Protein AF-A0A485P4Q9-F1 (afdb_monomer_lite)

Radius of gyration: 21.76 Å; chains: 1; bounding box: 44×32×60 Å

InterPro domains:
  IPR013783 Immunoglobulin-like fold [G3DSA:2.60.40.10] (11-55)
  IPR036179 Immunoglobulin-like domain superfamily [SSF48726] (20-55)

Sequence (55 aa):
MAWSPLLLTLLAHCTGSWAQSVLTQPSSVSAALGQRVTISCTGSSSNIGGGYYMY

Organism: Lynx pardinus (NCBI:txid191816)

pLDDT: mean 77.68, std 14.99, range [44.56, 96.44]

Structure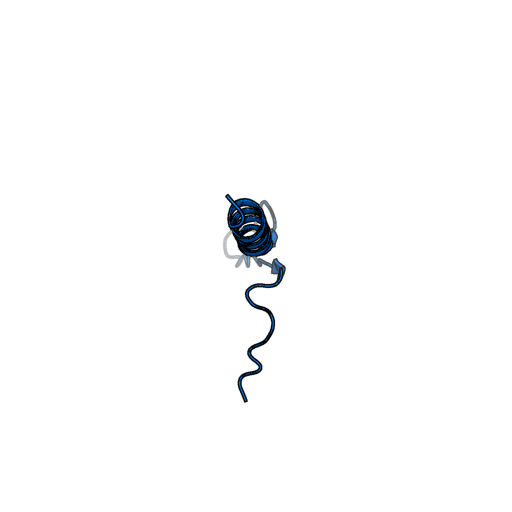 (mmCIF, N/CA/C/O backbone):
data_AF-A0A485P4Q9-F1
#
_entry.id   AF-A0A485P4Q9-F1
#
loop_
_atom_site.group_PDB
_atom_site.id
_atom_site.type_symbol
_atom_site.label_atom_id
_atom_site.label_alt_id
_atom_site.label_comp_id
_atom_site.label_asym_id
_atom_site.label_entity_id
_atom_site.label_seq_id
_atom_site.pdbx_PDB_ins_code
_atom_site.Cartn_x
_atom_site.Cartn_y
_atom_site.Cartn_z
_atom_site.occupancy
_atom_site.B_iso_or_equiv
_atom_site.auth_seq_id
_atom_site.auth_comp_id
_atom_site.auth_asym_id
_atom_site.auth_atom_id
_atom_site.pdbx_PDB_model_num
ATOM 1 N N . MET A 1 1 ? 28.516 12.957 -36.490 1.00 56.4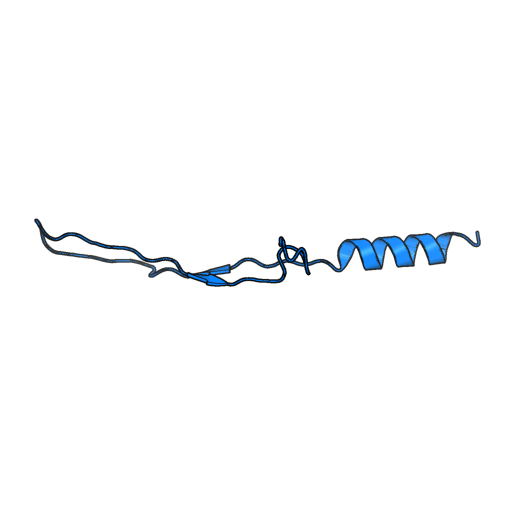4 1 MET A N 1
ATOM 2 C CA . MET 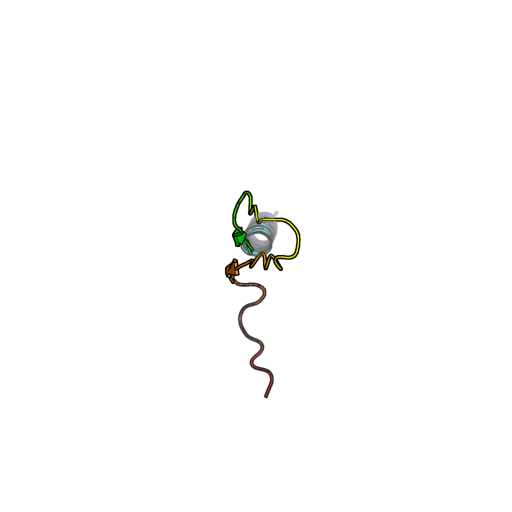A 1 1 ? 28.380 12.496 -35.091 1.00 56.44 1 MET A CA 1
ATOM 3 C C . MET A 1 1 ? 27.611 11.174 -35.093 1.00 56.44 1 MET A C 1
ATOM 5 O O . MET A 1 1 ? 26.392 11.189 -35.108 1.00 56.44 1 MET A O 1
ATOM 9 N N . ALA A 1 2 ? 28.298 10.030 -35.171 1.00 75.25 2 ALA A N 1
ATOM 10 C CA . ALA A 1 2 ? 27.646 8.710 -35.260 1.00 75.25 2 ALA A CA 1
ATOM 11 C C . ALA A 1 2 ? 27.168 8.163 -33.896 1.00 75.25 2 ALA A C 1
ATOM 13 O O . ALA A 1 2 ? 26.474 7.156 -33.838 1.00 75.25 2 ALA A O 1
ATOM 14 N N . TRP A 1 3 ? 27.523 8.838 -32.796 1.00 78.25 3 TRP A N 1
ATOM 15 C CA . TRP A 1 3 ? 27.213 8.402 -31.430 1.00 78.25 3 TRP A CA 1
ATOM 16 C C . TRP A 1 3 ? 25.854 8.909 -30.920 1.00 78.25 3 TRP A C 1
ATOM 18 O O . TRP A 1 3 ? 25.262 8.323 -30.020 1.00 78.25 3 TRP A O 1
ATOM 28 N N . SER A 1 4 ? 25.309 9.969 -31.521 1.00 85.25 4 SER A N 1
ATOM 29 C CA . SER A 1 4 ? 23.999 10.512 -31.149 1.00 85.25 4 SER A CA 1
ATOM 30 C C . SER A 1 4 ? 22.876 9.459 -31.090 1.00 85.25 4 SER A C 1
ATOM 32 O O . SER A 1 4 ? 22.182 9.434 -30.076 1.00 85.25 4 SER A O 1
ATOM 34 N N . PRO A 1 5 ? 22.702 8.547 -32.072 1.00 87.38 5 PRO A N 1
ATOM 35 C CA . PRO A 1 5 ? 21.658 7.524 -31.982 1.00 87.38 5 PRO A CA 1
ATOM 36 C C . PRO A 1 5 ? 21.881 6.530 -30.833 1.00 87.38 5 PRO A C 1
ATOM 38 O O . PRO A 1 5 ? 20.928 6.201 -30.139 1.00 87.38 5 PRO A O 1
ATOM 41 N N . LEU A 1 6 ? 23.124 6.107 -30.573 1.00 86.12 6 LEU A N 1
ATOM 42 C CA . LEU A 1 6 ? 23.453 5.176 -29.483 1.00 86.12 6 LEU A CA 1
ATOM 43 C C . LEU A 1 6 ? 23.184 5.787 -28.098 1.00 86.12 6 LEU A C 1
ATOM 45 O O . LEU A 1 6 ? 22.636 5.120 -27.219 1.00 86.12 6 LEU A O 1
ATOM 49 N N . LEU A 1 7 ? 23.523 7.067 -27.914 1.00 85.62 7 LEU A N 1
ATOM 50 C CA . LEU A 1 7 ? 23.196 7.799 -26.689 1.00 85.62 7 LEU A CA 1
ATOM 51 C C . LEU A 1 7 ? 21.679 7.899 -26.510 1.00 85.62 7 LEU A C 1
ATOM 53 O O . LEU A 1 7 ? 21.176 7.551 -25.449 1.00 85.62 7 LEU A O 1
ATOM 57 N N . LEU A 1 8 ? 20.938 8.286 -27.550 1.00 83.62 8 LEU A N 1
ATOM 58 C CA . LEU A 1 8 ? 19.475 8.379 -27.488 1.00 83.62 8 LEU A CA 1
ATOM 59 C C . LEU A 1 8 ? 18.821 7.033 -27.157 1.00 83.62 8 LEU A C 1
ATOM 61 O O . LEU A 1 8 ? 17.918 6.987 -26.322 1.00 83.62 8 LEU A O 1
ATOM 65 N N . THR A 1 9 ? 19.305 5.933 -27.745 1.00 83.69 9 THR A N 1
ATOM 66 C CA . THR A 1 9 ? 18.826 4.598 -27.379 1.00 83.69 9 THR A CA 1
ATOM 67 C C . THR A 1 9 ? 19.135 4.275 -25.924 1.00 83.69 9 THR A C 1
ATOM 69 O O . THR A 1 9 ? 18.239 3.825 -25.220 1.00 83.69 9 THR A O 1
ATOM 72 N N . LEU A 1 10 ? 20.344 4.557 -25.430 1.00 81.19 10 LEU A N 1
ATOM 73 C CA . LEU A 1 10 ? 20.696 4.291 -24.036 1.00 81.19 10 LEU A CA 1
ATOM 74 C C . LEU A 1 10 ? 19.811 5.093 -23.072 1.00 81.19 10 LEU A C 1
ATOM 76 O O . LEU A 1 10 ? 19.269 4.512 -22.138 1.00 81.19 10 LEU A O 1
ATOM 80 N N . LEU A 1 11 ? 19.592 6.388 -23.327 1.00 81.19 11 LEU A N 1
ATOM 81 C CA . LEU A 1 11 ? 18.692 7.208 -22.510 1.00 81.19 11 LEU A CA 1
ATOM 82 C C . LEU A 1 11 ? 17.262 6.646 -22.506 1.00 81.19 11 LEU A C 1
ATOM 84 O O . LEU A 1 11 ? 16.680 6.500 -21.435 1.00 81.19 11 LEU A O 1
ATOM 88 N N . ALA A 1 12 ? 16.722 6.257 -23.665 1.00 79.06 12 ALA A N 1
ATOM 89 C CA . ALA A 1 12 ? 15.380 5.678 -23.755 1.00 79.06 12 ALA A CA 1
ATOM 90 C C . ALA A 1 12 ? 15.243 4.353 -22.979 1.00 79.06 12 ALA A C 1
ATOM 92 O O . ALA A 1 12 ? 14.223 4.123 -22.331 1.00 79.06 12 ALA A O 1
ATOM 93 N N . HIS A 1 13 ? 16.275 3.501 -22.992 1.00 71.62 13 HIS A N 1
ATOM 94 C CA . HIS A 1 13 ? 16.277 2.240 -22.241 1.00 71.62 13 HIS A CA 1
ATOM 95 C C . HIS A 1 13 ? 16.479 2.464 -20.734 1.00 71.62 13 HIS A C 1
ATOM 97 O O . HIS A 1 13 ? 15.843 1.788 -19.927 1.00 71.62 13 HIS A O 1
ATOM 103 N N . CYS A 1 14 ? 17.296 3.446 -20.337 1.00 68.75 14 CYS A N 1
ATOM 104 C CA . CYS A 1 14 ? 17.494 3.815 -18.932 1.00 68.75 14 CYS A CA 1
ATOM 105 C C . CYS A 1 14 ? 16.240 4.451 -18.304 1.00 68.75 14 CYS A C 1
ATOM 107 O O . CYS A 1 14 ? 16.020 4.310 -17.104 1.00 68.75 14 CYS A O 1
ATOM 109 N N . THR A 1 15 ? 15.396 5.123 -19.094 1.00 66.56 15 THR A N 1
ATOM 110 C CA . THR A 1 15 ? 14.119 5.700 -18.628 1.00 66.56 15 THR A CA 1
ATOM 111 C C . THR A 1 15 ? 12.961 4.684 -18.632 1.00 66.56 15 THR A C 1
ATOM 113 O O . THR A 1 15 ? 11.902 4.957 -18.075 1.00 66.56 15 THR A O 1
ATOM 116 N N . GLY A 1 16 ? 13.150 3.485 -19.197 1.00 63.00 16 GLY A N 1
ATOM 117 C CA . GLY A 1 16 ? 12.101 2.471 -19.381 1.00 63.00 16 GLY A CA 1
ATOM 118 C C . GLY A 1 16 ? 11.711 1.639 -18.150 1.00 63.00 16 GLY A C 1
ATOM 119 O O . GLY A 1 16 ? 10.873 0.749 -18.273 1.00 63.00 16 GLY A O 1
ATOM 120 N N . SER A 1 17 ? 12.279 1.892 -16.968 1.00 64.00 17 SER A N 1
ATOM 121 C CA . SER A 1 17 ? 11.964 1.132 -15.744 1.00 64.00 17 SER A CA 1
ATOM 122 C C . SER A 1 17 ? 11.085 1.942 -14.792 1.00 64.00 17 SER A C 1
ATOM 124 O O . SER A 1 17 ? 11.534 2.429 -13.757 1.00 64.00 17 SER A O 1
ATOM 126 N N . TRP A 1 18 ? 9.813 2.107 -15.154 1.00 62.31 18 TRP A N 1
ATOM 127 C CA . TRP A 1 18 ? 8.806 2.682 -14.263 1.00 62.31 18 TRP A CA 1
ATOM 128 C C . TRP A 1 18 ? 8.271 1.596 -13.306 1.00 62.31 18 TRP A C 1
ATOM 130 O O . TRP A 1 18 ? 7.415 0.782 -13.645 1.00 62.31 18 TRP A O 1
ATOM 140 N N . ALA A 1 19 ? 8.807 1.532 -12.088 1.00 66.81 19 ALA A N 1
ATOM 141 C CA . ALA A 1 19 ? 8.269 0.668 -11.038 1.00 66.81 19 ALA A CA 1
ATOM 142 C C . ALA A 1 19 ? 7.258 1.468 -10.198 1.00 66.81 19 ALA A C 1
ATOM 144 O O . ALA A 1 19 ? 7.640 2.240 -9.321 1.00 66.81 19 ALA A O 1
ATOM 145 N N . GLN A 1 20 ? 5.958 1.336 -10.483 1.00 68.00 20 GLN A N 1
ATOM 146 C CA . GLN A 1 20 ? 4.906 2.058 -9.751 1.00 68.00 20 GLN A CA 1
ATOM 147 C C . GLN A 1 20 ? 4.373 1.241 -8.561 1.00 68.00 20 GLN A C 1
ATOM 149 O O . GLN A 1 20 ? 3.365 0.547 -8.685 1.00 68.00 20 GLN A O 1
ATOM 154 N N . SER A 1 21 ? 5.006 1.320 -7.393 1.00 68.75 21 SER A N 1
ATOM 155 C CA . SER A 1 21 ? 4.442 0.700 -6.183 1.00 68.75 21 SER A CA 1
ATOM 156 C C . SER A 1 21 ? 3.229 1.495 -5.687 1.00 68.75 21 SER A C 1
ATOM 158 O O . SER A 1 21 ? 3.355 2.679 -5.380 1.00 68.75 21 SER A O 1
ATOM 160 N N . VAL A 1 22 ? 2.053 0.866 -5.618 1.00 81.94 22 VAL A N 1
ATOM 161 C CA . VAL A 1 22 ? 0.825 1.477 -5.082 1.00 81.94 22 VAL A CA 1
ATOM 162 C C . VAL A 1 22 ? 0.482 0.803 -3.763 1.00 81.94 22 VAL A C 1
ATOM 164 O O . VAL A 1 22 ? 0.420 -0.422 -3.688 1.00 81.94 22 VAL A O 1
ATOM 167 N N . LEU A 1 23 ? 0.230 1.596 -2.721 1.00 84.12 23 LEU A N 1
ATOM 168 C CA . LEU A 1 23 ? -0.371 1.115 -1.478 1.00 84.12 23 LEU A CA 1
ATOM 169 C C . LEU A 1 23 ? -1.842 1.524 -1.435 1.00 84.12 23 L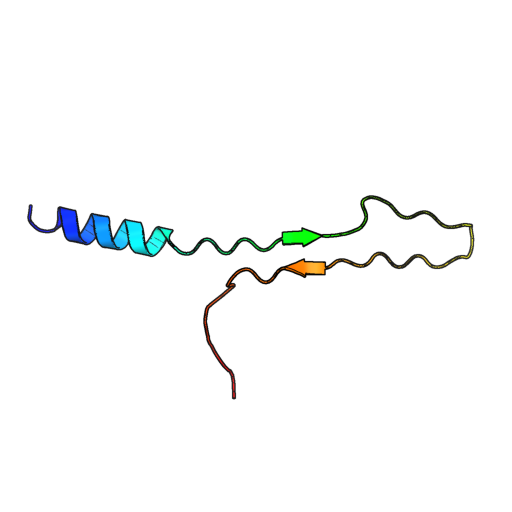EU A C 1
ATOM 171 O O . LEU A 1 23 ? -2.170 2.696 -1.597 1.00 84.12 23 LEU A O 1
ATOM 175 N N . THR A 1 24 ? -2.717 0.557 -1.174 1.00 89.12 24 THR A N 1
ATOM 176 C CA . THR A 1 24 ? -4.150 0.784 -0.967 1.00 89.12 24 THR A CA 1
ATOM 177 C C . THR A 1 24 ? -4.499 0.492 0.486 1.00 89.12 24 THR A C 1
ATOM 179 O O . THR A 1 24 ? -4.102 -0.539 1.030 1.00 89.12 24 THR A O 1
ATOM 182 N N . GLN A 1 25 ? -5.226 1.398 1.130 1.00 92.06 25 GLN A N 1
ATOM 183 C CA . GLN A 1 25 ? -5.665 1.275 2.520 1.00 92.06 25 GLN A CA 1
ATOM 184 C C . GLN A 1 25 ? -7.035 1.961 2.681 1.00 92.06 25 GLN A C 1
ATOM 186 O O . GLN A 1 25 ? -7.330 2.874 1.904 1.00 92.06 25 GLN A O 1
ATOM 191 N N . PRO A 1 26 ? -7.890 1.562 3.649 1.00 93.56 26 PRO A N 1
ATOM 192 C CA . PRO A 1 26 ? -9.127 2.284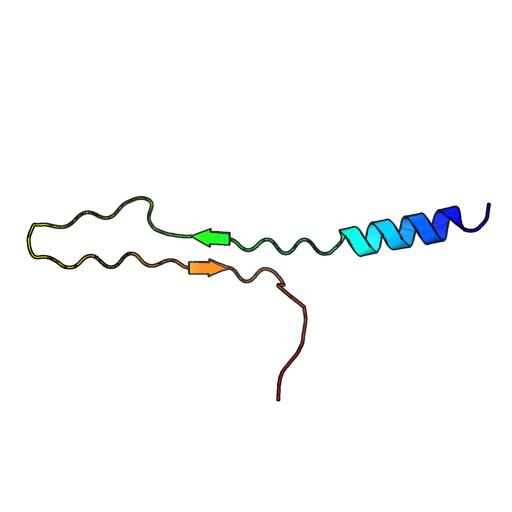 3.921 1.00 93.56 26 PRO A CA 1
ATOM 193 C C . PRO A 1 26 ? -8.842 3.741 4.292 1.00 93.56 26 PRO A C 1
ATOM 195 O O . PRO A 1 26 ? -7.948 4.016 5.090 1.00 93.56 26 PRO A O 1
ATOM 198 N N . SER A 1 27 ? -9.627 4.670 3.750 1.00 91.38 27 SER A N 1
ATOM 199 C CA . SER A 1 27 ? -9.479 6.112 3.997 1.00 91.38 27 SER A CA 1
ATOM 200 C C . SER A 1 27 ? -9.763 6.514 5.446 1.00 91.38 27 SER A C 1
ATOM 202 O O . SER A 1 27 ? -9.281 7.543 5.912 1.00 91.38 27 SER A O 1
ATOM 204 N N . SER A 1 28 ? -10.562 5.724 6.161 1.00 93.44 28 SER A N 1
ATOM 205 C CA . SER A 1 28 ? -10.858 5.919 7.576 1.00 93.44 28 SER A CA 1
ATOM 206 C C . SER A 1 28 ? -11.421 4.640 8.188 1.00 93.44 28 SER A C 1
ATOM 208 O O . SER A 1 28 ? -12.065 3.835 7.515 1.00 93.44 28 SER A O 1
ATOM 210 N N . VAL A 1 29 ? -11.178 4.458 9.486 1.00 92.88 29 VAL A N 1
ATOM 211 C CA . VAL A 1 29 ? -11.788 3.397 10.293 1.00 92.88 29 VAL A CA 1
ATOM 212 C C . VAL A 1 29 ? -12.161 4.005 11.642 1.00 92.88 29 VAL A C 1
ATOM 214 O O . VAL A 1 29 ? -11.377 4.757 12.215 1.00 92.88 29 VAL A O 1
ATOM 217 N N . SER A 1 30 ? -13.357 3.706 12.143 1.00 93.25 30 SER A N 1
ATOM 218 C CA . SER A 1 30 ? -13.840 4.173 13.446 1.00 93.25 30 SER A CA 1
ATOM 219 C C . SER A 1 30 ? -14.311 2.985 14.272 1.00 93.25 30 SER A C 1
ATOM 221 O O . SER A 1 30 ? -14.872 2.034 13.726 1.00 93.25 30 SER A O 1
ATOM 223 N N . ALA A 1 31 ? -14.078 3.033 15.581 1.00 94.19 31 ALA A N 1
ATOM 224 C CA . ALA A 1 31 ? -14.591 2.048 16.522 1.00 94.19 31 ALA A CA 1
ATOM 225 C C . ALA A 1 31 ? -14.912 2.689 17.874 1.00 94.19 31 ALA A C 1
ATOM 227 O O . ALA A 1 31 ? -14.414 3.762 18.214 1.00 94.19 31 ALA A O 1
ATOM 228 N N . ALA A 1 32 ? -15.761 2.007 18.641 1.00 96.44 32 ALA A N 1
ATOM 229 C CA . ALA A 1 32 ? -16.168 2.435 19.971 1.00 96.44 32 ALA A CA 1
ATOM 230 C C . ALA A 1 32 ? -15.018 2.361 20.991 1.00 96.44 32 ALA A C 1
ATOM 232 O O . ALA A 1 32 ? -14.032 1.641 20.812 1.00 96.44 32 ALA A O 1
ATOM 233 N N . LEU A 1 33 ? -15.174 3.088 22.100 1.00 93.19 33 LEU A N 1
ATOM 234 C CA . LEU A 1 33 ? -14.197 3.114 23.186 1.00 93.19 33 LEU A CA 1
ATOM 235 C C . LEU A 1 33 ? -13.938 1.694 23.725 1.00 93.19 33 LEU A C 1
ATOM 237 O O . LEU A 1 33 ? -14.875 0.945 23.996 1.00 93.19 33 LEU A O 1
ATOM 241 N N . GLY A 1 34 ? -12.665 1.324 23.876 1.00 96.00 34 GLY A N 1
ATOM 242 C CA . GLY A 1 34 ? -12.251 -0.007 24.340 1.00 96.00 34 GLY A CA 1
ATOM 243 C C . GLY A 1 34 ? -12.150 -1.077 23.245 1.00 96.00 34 GLY A C 1
ATOM 244 O O . GLY A 1 34 ? -11.698 -2.184 23.528 1.00 96.00 34 GLY A O 1
ATOM 245 N N . GLN A 1 35 ? -12.517 -0.766 21.998 1.00 95.69 35 GLN A N 1
ATOM 246 C CA . GLN A 1 35 ? -12.310 -1.659 20.856 1.00 95.69 35 GLN A CA 1
ATOM 247 C C . GLN A 1 35 ? -10.932 -1.440 20.218 1.00 95.69 35 GLN A C 1
ATOM 249 O O . GLN A 1 35 ? -10.415 -0.324 20.167 1.00 95.69 35 GLN A O 1
ATOM 254 N N . ARG A 1 36 ? -10.339 -2.517 19.692 1.00 94.94 36 ARG A N 1
ATOM 255 C CA . ARG A 1 36 ? -9.104 -2.452 18.901 1.00 94.94 36 ARG A CA 1
ATOM 256 C C . ARG A 1 36 ? -9.456 -2.266 17.429 1.00 94.94 36 ARG A C 1
ATOM 258 O O . ARG A 1 36 ? -10.216 -3.051 16.874 1.00 94.94 36 ARG A O 1
ATOM 265 N N . VAL A 1 37 ? -8.836 -1.278 16.793 1.00 94.44 37 VAL A N 1
ATOM 266 C CA . VAL A 1 37 ? -8.909 -1.085 15.342 1.00 94.44 37 VAL A CA 1
ATOM 267 C C . VAL A 1 37 ? -7.638 -1.615 14.695 1.00 94.44 37 VAL A C 1
ATOM 269 O O . VAL A 1 37 ? -6.535 -1.331 15.160 1.00 94.44 37 VAL A O 1
ATOM 272 N N . THR A 1 38 ? -7.790 -2.358 13.602 1.00 94.50 38 THR A N 1
ATOM 273 C CA . THR A 1 38 ? -6.680 -2.783 12.746 1.00 94.50 38 THR A CA 1
ATOM 274 C C . THR A 1 38 ? -6.866 -2.167 11.371 1.00 94.50 38 THR A C 1
ATOM 276 O O . THR A 1 38 ? -7.836 -2.463 10.679 1.00 94.50 38 THR A O 1
ATOM 279 N N . ILE A 1 39 ? -5.930 -1.308 10.970 1.00 93.38 39 ILE A N 1
ATOM 280 C CA . ILE A 1 39 ? -5.932 -0.697 9.642 1.00 93.38 39 ILE A CA 1
ATOM 281 C C . ILE A 1 39 ? -4.935 -1.473 8.783 1.00 93.38 39 ILE A C 1
ATOM 283 O O . ILE A 1 39 ? -3.742 -1.493 9.074 1.00 93.38 39 ILE A O 1
ATOM 287 N N . SER A 1 40 ? -5.431 -2.136 7.741 1.00 92.06 40 SER A N 1
ATOM 288 C CA . SER A 1 40 ? -4.613 -2.967 6.846 1.00 92.06 40 SER A CA 1
ATOM 289 C C . SER A 1 40 ? -4.254 -2.198 5.588 1.00 92.06 40 SER A C 1
ATOM 291 O O . SER A 1 40 ? -5.091 -1.460 5.080 1.00 92.06 40 SER A O 1
ATOM 293 N N . CYS A 1 41 ? -3.041 -2.363 5.078 1.00 88.56 41 CYS A N 1
ATOM 294 C CA . CYS A 1 41 ? -2.622 -1.820 3.792 1.00 88.56 41 CYS A CA 1
ATOM 295 C C . CYS A 1 41 ? -2.206 -2.962 2.864 1.00 88.56 41 CYS A C 1
ATOM 297 O O . CYS A 1 41 ? -1.627 -3.960 3.296 1.00 88.56 41 CYS A O 1
ATOM 299 N N . THR A 1 42 ? -2.512 -2.818 1.581 1.00 87.44 42 THR A N 1
ATOM 300 C CA . THR A 1 42 ? -2.125 -3.770 0.542 1.00 87.44 42 THR A CA 1
ATOM 301 C C . THR A 1 42 ? -1.215 -3.058 -0.442 1.00 87.44 42 THR A C 1
ATOM 303 O O . THR A 1 42 ? -1.613 -2.066 -1.048 1.00 87.44 42 THR A O 1
ATOM 306 N N . GLY A 1 43 ? 0.014 -3.551 -0.582 1.00 83.06 43 GLY A N 1
ATOM 307 C CA . GLY A 1 43 ? 0.936 -3.099 -1.619 1.00 83.06 43 GLY A CA 1
ATOM 308 C C . GLY A 1 43 ? 0.728 -3.883 -2.914 1.00 83.06 43 GLY A C 1
ATOM 309 O O . GLY A 1 43 ? 0.605 -5.107 -2.880 1.00 83.06 43 GLY A O 1
ATOM 310 N N . SER A 1 44 ? 0.715 -3.200 -4.056 1.00 75.38 44 SER A N 1
ATOM 311 C CA . SER A 1 44 ? 0.809 -3.826 -5.375 1.00 75.38 44 SER A CA 1
ATOM 312 C C . SER A 1 44 ? 2.276 -3.918 -5.799 1.00 75.38 44 SER A C 1
ATOM 314 O O . SER A 1 44 ? 2.977 -2.904 -5.835 1.00 75.38 44 SER A O 1
ATOM 316 N N . SER A 1 45 ? 2.741 -5.113 -6.164 1.00 70.19 45 SER A N 1
ATOM 317 C CA . SER A 1 45 ? 4.077 -5.282 -6.738 1.00 70.19 45 SER A CA 1
ATOM 318 C C . SER A 1 45 ? 4.076 -4.807 -8.191 1.00 70.19 45 SER A C 1
ATOM 320 O O . SER A 1 45 ? 3.531 -5.480 -9.064 1.00 70.19 45 SER A O 1
ATOM 322 N N . SER A 1 46 ? 4.691 -3.658 -8.459 1.00 66.62 46 SER A N 1
ATOM 323 C CA . SER A 1 46 ? 5.010 -3.235 -9.824 1.00 66.62 46 SER A CA 1
ATOM 324 C C . SER A 1 46 ? 6.501 -3.382 -10.017 1.00 66.62 46 SER A C 1
ATOM 326 O O . SER A 1 46 ? 7.241 -2.514 -9.570 1.00 66.62 46 SER A O 1
ATOM 328 N N . ASN A 1 47 ? 6.906 -4.506 -10.618 1.00 61.88 47 ASN A N 1
ATOM 329 C CA . ASN A 1 47 ? 8.264 -4.838 -11.067 1.00 61.88 47 ASN A CA 1
ATOM 330 C C . ASN A 1 47 ? 9.373 -4.030 -10.355 1.00 61.88 47 ASN A C 1
ATOM 332 O O . ASN A 1 47 ? 10.089 -3.241 -10.970 1.00 61.88 47 ASN A O 1
ATOM 336 N N . ILE A 1 48 ? 9.479 -4.194 -9.031 1.00 59.56 48 ILE A N 1
ATOM 337 C CA . ILE A 1 48 ? 10.602 -3.671 -8.250 1.00 59.56 48 ILE A CA 1
ATOM 338 C C . ILE A 1 48 ? 11.734 -4.681 -8.441 1.00 59.56 48 ILE A C 1
ATOM 340 O O . ILE A 1 48 ? 11.969 -5.535 -7.595 1.00 59.56 48 ILE A O 1
ATOM 344 N N . GLY A 1 49 ? 12.360 -4.647 -9.617 1.00 56.62 49 GLY A N 1
ATOM 345 C CA . GLY A 1 49 ? 13.445 -5.549 -9.988 1.00 56.62 49 GLY A CA 1
ATOM 346 C C . GLY A 1 49 ? 12.956 -6.908 -10.484 1.00 56.62 49 GLY A C 1
ATOM 347 O O . GLY A 1 49 ? 12.668 -7.821 -9.712 1.00 56.62 49 GLY A O 1
ATOM 348 N N . GLY A 1 50 ? 12.924 -7.068 -11.804 1.00 54.06 50 GLY A N 1
ATOM 349 C CA . GLY A 1 50 ? 12.822 -8.376 -12.427 1.00 54.06 50 GLY A CA 1
ATOM 350 C C . GLY A 1 50 ? 13.983 -9.259 -11.974 1.00 54.06 50 GLY A C 1
ATOM 351 O O . GLY A 1 50 ? 15.132 -8.980 -12.294 1.00 54.06 50 GLY A O 1
ATOM 352 N N . GLY A 1 51 ? 13.650 -10.325 -11.247 1.00 57.66 51 GLY A N 1
ATOM 353 C CA . G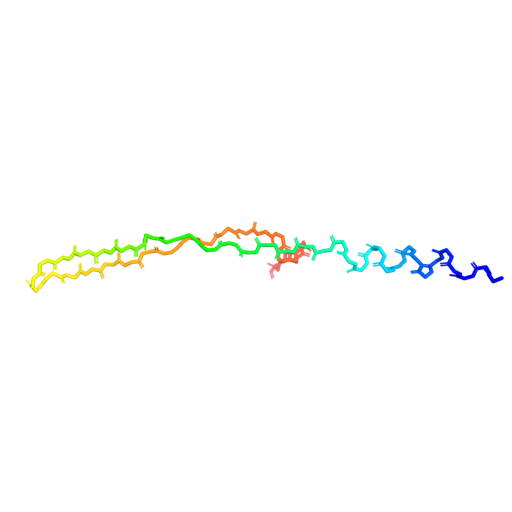LY A 1 51 ? 14.440 -11.546 -11.144 1.00 57.66 51 GLY A CA 1
ATOM 354 C C . GLY A 1 51 ? 15.800 -11.430 -10.460 1.00 57.66 51 GLY A C 1
ATOM 355 O O . GLY A 1 51 ? 16.826 -11.496 -11.124 1.00 57.66 51 GLY A O 1
ATOM 356 N N . TYR A 1 52 ? 15.810 -11.479 -9.131 1.00 51.56 52 TYR A N 1
ATOM 357 C CA . TYR A 1 52 ? 16.793 -12.320 -8.451 1.00 51.56 52 TYR A CA 1
ATOM 358 C C . TYR A 1 52 ? 16.026 -13.315 -7.592 1.00 51.56 52 TYR A C 1
ATOM 360 O O . TYR A 1 52 ? 15.619 -13.032 -6.468 1.00 51.56 52 TYR A O 1
ATOM 368 N N . TYR A 1 53 ? 15.775 -14.479 -8.185 1.00 47.72 53 TYR A N 1
ATOM 369 C CA . TYR A 1 53 ? 15.450 -15.697 -7.460 1.00 47.72 53 TYR A CA 1
ATOM 370 C C . TYR A 1 53 ? 16.654 -15.975 -6.555 1.00 47.72 53 TYR A C 1
ATOM 372 O O . TYR A 1 53 ? 17.702 -16.414 -7.026 1.00 47.72 53 TYR A O 1
ATOM 380 N N . MET A 1 54 ? 16.546 -15.603 -5.283 1.00 48.19 54 MET A N 1
ATOM 381 C CA . MET A 1 54 ? 17.523 -15.989 -4.277 1.00 48.19 54 MET A CA 1
ATOM 382 C C . MET A 1 54 ? 17.210 -17.437 -3.910 1.00 48.19 54 MET A C 1
ATOM 384 O O . MET A 1 54 ? 16.164 -17.710 -3.321 1.00 48.19 54 MET A O 1
ATOM 388 N N . TYR A 1 55 ? 18.069 -18.347 -4.367 1.00 44.56 55 TYR A N 1
ATOM 389 C CA . TYR A 1 55 ? 18.179 -19.693 -3.808 1.00 44.56 55 TYR A CA 1
ATOM 390 C C . TYR A 1 55 ? 18.562 -19.602 -2.329 1.00 44.56 55 TYR A C 1
ATOM 392 O O . TYR A 1 55 ? 19.366 -18.696 -1.997 1.00 44.56 55 TYR A O 1
#

Foldseek 3Di:
DVCVVVVVVVVVVVVPDDFDKDKDWDPDDDDDPPDDDDTDIDIDGRCPDDDDPDD

Secondary structure (DSSP, 8-state):
--SHHHHHHHHHHHT------EEE--S-----TTPPP----EEE---SSS-----